Protein AF-A0A7W0KQE3-F1 (afdb_monomer_lite)

Sequence (42 aa):
AVGGSGLPHQASRETQIAMGERLRAAQGWGAWPSCSSKLGLR

Radius of gyration: 11.16 Å; chains: 1; bounding box: 22×21×23 Å

Secondary structure (DSSP, 8-state):
----SS-GGGS-HHHHHHHHHHHHHHHGGGGSHHHHHHHT--

Structure (mmCIF, N/CA/C/O backbone):
data_AF-A0A7W0KQE3-F1
#
_entry.id   AF-A0A7W0KQE3-F1
#
loop_
_atom_site.group_PDB
_atom_site.id
_atom_site.type_symbol
_atom_site.label_atom_id
_atom_site.label_alt_id
_atom_site.label_comp_id
_atom_site.label_asym_id
_atom_site.label_entity_id
_atom_site.label_seq_id
_atom_site.pdbx_PDB_ins_code
_atom_site.Cartn_x
_atom_site.Cartn_y
_atom_site.Cartn_z
_atom_site.occupancy
_atom_site.B_iso_or_equiv
_atom_site.auth_seq_id
_atom_site.auth_comp_id
_atom_site.auth_asym_id
_atom_site.auth_atom_id
_atom_site.pdbx_PDB_model_num
ATOM 1 N N . ALA A 1 1 ? -7.007 -13.648 -3.852 1.00 66.94 1 ALA A N 1
ATOM 2 C CA . ALA A 1 1 ? -5.677 -13.006 -3.929 1.00 66.94 1 ALA A CA 1
ATOM 3 C C . ALA A 1 1 ? -5.569 -12.280 -5.266 1.00 66.94 1 ALA A C 1
ATOM 5 O O . ALA A 1 1 ? -5.985 -12.857 -6.261 1.00 66.94 1 ALA A O 1
ATOM 6 N N . VAL A 1 2 ? -5.052 -11.048 -5.316 1.00 77.81 2 VAL A N 1
ATOM 7 C CA . VAL A 1 2 ? -4.900 -10.262 -6.567 1.00 77.81 2 VAL A CA 1
ATOM 8 C C . VAL A 1 2 ? -3.680 -1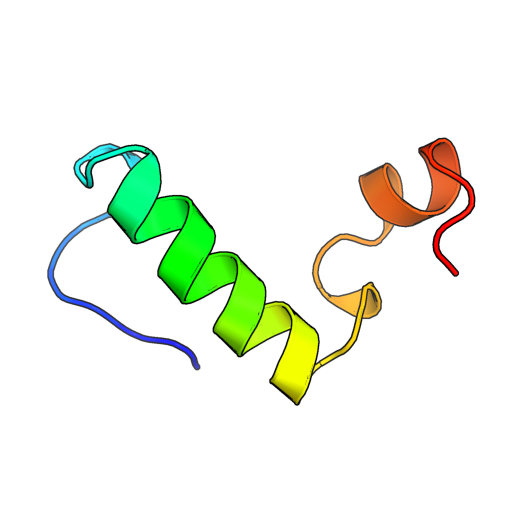0.694 -7.401 1.00 77.81 2 VAL A C 1
ATOM 10 O O . VAL A 1 2 ? -2.977 -9.862 -7.961 1.00 77.81 2 VAL A O 1
ATOM 13 N N . GLY A 1 3 ? -3.386 -11.997 -7.417 1.00 67.81 3 GLY A N 1
ATOM 14 C CA . GLY A 1 3 ? -2.129 -12.561 -7.911 1.00 67.81 3 GLY A CA 1
ATOM 15 C C . GLY A 1 3 ? -1.773 -12.130 -9.337 1.00 67.81 3 GLY A C 1
ATOM 16 O O . GLY A 1 3 ? -2.609 -12.183 -10.235 1.00 67.81 3 GLY A O 1
ATOM 17 N N . GLY A 1 4 ? -0.514 -11.723 -9.514 1.00 73.69 4 GLY A N 1
ATOM 18 C CA . GLY A 1 4 ? 0.147 -11.498 -10.800 1.00 73.69 4 GLY A CA 1
ATOM 19 C C . GLY A 1 4 ? 1.393 -12.383 -10.933 1.00 73.69 4 GLY A C 1
ATOM 20 O O . GLY A 1 4 ? 1.695 -13.171 -10.038 1.00 73.69 4 GLY A O 1
ATOM 21 N N . SER A 1 5 ? 2.120 -12.264 -12.044 1.00 83.94 5 SER A N 1
ATOM 22 C CA . SER A 1 5 ? 3.389 -12.971 -12.261 1.00 83.94 5 SER A CA 1
ATOM 23 C C . SER A 1 5 ? 4.564 -12.257 -11.583 1.00 83.94 5 SER A C 1
ATOM 25 O O . SER A 1 5 ? 4.704 -11.043 -11.730 1.00 83.94 5 SER A O 1
ATOM 27 N N . GLY A 1 6 ? 5.451 -13.011 -10.927 1.00 88.69 6 GLY A N 1
ATOM 28 C CA . GLY A 1 6 ? 6.669 -12.478 -10.302 1.00 88.69 6 GLY A CA 1
ATOM 29 C C . GLY A 1 6 ? 6.451 -11.864 -8.914 1.00 88.69 6 GLY A C 1
ATOM 30 O O . GLY A 1 6 ? 5.391 -12.020 -8.305 1.00 88.69 6 GLY A O 1
ATOM 31 N N . LEU A 1 7 ? 7.481 -11.190 -8.388 1.00 92.69 7 LEU A N 1
ATOM 32 C CA . LEU A 1 7 ? 7.429 -10.548 -7.069 1.00 92.69 7 LEU A CA 1
ATOM 33 C C . LEU A 1 7 ? 6.973 -9.083 -7.194 1.00 92.69 7 LEU A C 1
ATOM 35 O O . LEU A 1 7 ? 7.444 -8.386 -8.092 1.00 92.69 7 LEU A O 1
ATOM 39 N N . PRO A 1 8 ? 6.128 -8.556 -6.281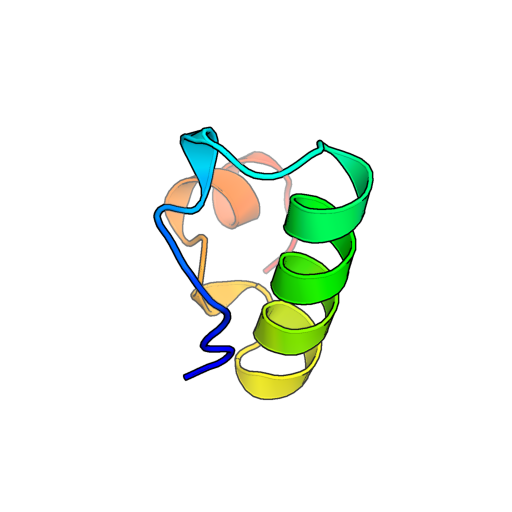 1.00 91.69 8 PRO A N 1
ATOM 40 C CA . PRO A 1 8 ? 5.601 -7.190 -6.387 1.00 91.69 8 PRO A CA 1
ATOM 41 C C . PRO A 1 8 ? 6.664 -6.096 -6.553 1.00 91.69 8 PRO A C 1
ATOM 43 O O . PRO A 1 8 ? 6.444 -5.145 -7.293 1.00 91.69 8 PRO A O 1
ATOM 46 N N . HIS A 1 9 ? 7.832 -6.246 -5.919 1.00 93.81 9 HIS A N 1
ATOM 47 C CA . HIS A 1 9 ? 8.922 -5.265 -5.992 1.00 93.81 9 HIS A CA 1
ATOM 48 C C . HIS A 1 9 ? 9.640 -5.225 -7.352 1.00 93.81 9 HIS A C 1
ATOM 50 O O . HIS A 1 9 ? 10.395 -4.293 -7.609 1.00 93.81 9 HIS A O 1
ATOM 56 N N . GLN A 1 10 ? 9.431 -6.227 -8.209 1.00 95.25 10 GLN A N 1
ATOM 57 C CA . GLN A 1 10 ? 9.969 -6.274 -9.573 1.00 95.25 10 GLN A CA 1
ATOM 58 C C . GLN A 1 10 ? 9.015 -5.627 -10.585 1.00 95.25 10 GLN A C 1
ATOM 60 O O . GLN A 1 10 ? 9.404 -5.360 -11.719 1.00 95.25 10 GLN A O 1
ATOM 65 N N . ALA A 1 11 ? 7.758 -5.396 -10.199 1.00 93.94 11 ALA A N 1
ATOM 66 C CA . ALA A 1 11 ? 6.761 -4.794 -11.067 1.00 93.94 11 ALA A CA 1
ATOM 67 C C . ALA A 1 11 ? 6.918 -3.270 -11.107 1.00 93.94 11 ALA A C 1
ATOM 69 O O . ALA A 1 11 ? 7.335 -2.649 -10.125 1.00 93.94 11 ALA A O 1
ATOM 70 N N . SER A 1 12 ? 6.512 -2.652 -12.220 1.00 95.50 12 SER A N 1
ATOM 71 C CA . SER A 1 12 ? 6.444 -1.193 -12.302 1.00 95.50 12 SER A CA 1
ATOM 72 C C . SER A 1 12 ? 5.504 -0.624 -11.238 1.00 95.50 12 SER A C 1
ATOM 74 O O . SER A 1 12 ? 4.568 -1.292 -10.780 1.00 95.50 12 SER A O 1
ATOM 76 N N . ARG A 1 13 ? 5.718 0.641 -10.874 1.00 96.19 13 ARG A N 1
ATOM 77 C CA . ARG A 1 13 ? 4.866 1.354 -9.918 1.00 96.19 13 ARG A CA 1
ATOM 78 C C . ARG A 1 13 ? 3.393 1.304 -10.334 1.00 96.19 13 ARG A C 1
ATOM 80 O O . ARG A 1 13 ? 2.521 1.073 -9.501 1.00 96.19 13 ARG A O 1
ATOM 87 N N . GLU A 1 14 ? 3.116 1.480 -11.620 1.00 96.50 14 GLU A N 1
ATOM 88 C CA . GLU A 1 14 ? 1.769 1.487 -12.197 1.00 96.50 14 GLU A CA 1
ATOM 89 C C . GLU A 1 14 ? 1.097 0.124 -12.015 1.00 96.50 14 GLU A C 1
ATOM 91 O O . GLU A 1 14 ? -0.065 0.047 -11.616 1.00 96.50 14 GLU A O 1
ATOM 96 N N . THR A 1 15 ? 1.852 -0.957 -12.226 1.00 94.88 15 THR A N 1
ATOM 97 C CA . THR A 1 15 ? 1.367 -2.325 -12.016 1.00 94.88 15 THR A CA 1
ATOM 98 C C . THR A 1 15 ? 1.052 -2.573 -10.541 1.00 94.88 15 THR A C 1
ATOM 100 O O . THR A 1 15 ? -0.005 -3.119 -10.220 1.00 94.88 15 THR A O 1
ATOM 103 N N . GLN A 1 16 ? 1.928 -2.136 -9.630 1.00 94.50 16 GLN A N 1
ATOM 104 C CA . GLN A 1 16 ? 1.706 -2.271 -8.187 1.00 94.50 16 GLN A CA 1
ATOM 105 C C . GLN A 1 16 ? 0.441 -1.526 -7.741 1.00 94.50 16 GLN A C 1
ATOM 107 O O . GLN A 1 16 ? -0.354 -2.074 -6.977 1.00 94.50 16 GLN A O 1
ATOM 112 N N . ILE A 1 17 ? 0.210 -0.316 -8.263 1.00 95.81 17 ILE A N 1
ATOM 113 C CA . ILE A 1 17 ? -0.999 0.467 -7.973 1.00 95.81 17 ILE A CA 1
ATOM 114 C C . ILE A 1 17 ? -2.239 -0.231 -8.517 1.00 95.81 17 ILE A C 1
ATOM 116 O O . ILE A 1 17 ? -3.199 -0.397 -7.774 1.00 95.81 17 ILE A O 1
ATOM 120 N N . ALA A 1 18 ? -2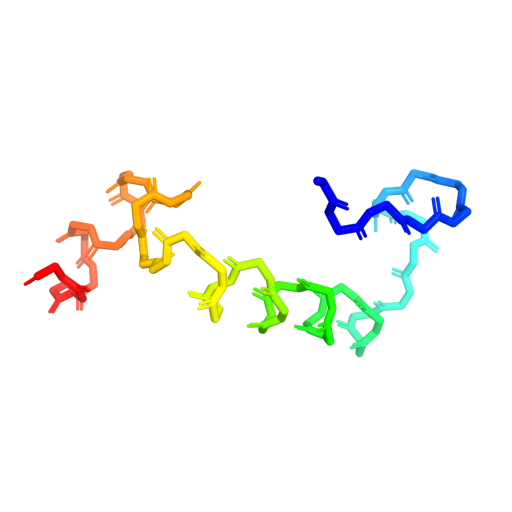.223 -0.699 -9.766 1.00 95.31 18 ALA A N 1
ATOM 121 C CA . ALA A 1 18 ? -3.371 -1.388 -10.352 1.00 95.31 1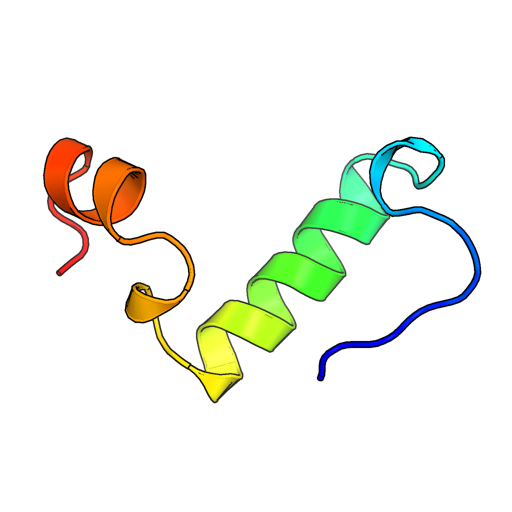8 ALA A CA 1
ATOM 122 C C . ALA A 1 18 ? -3.778 -2.631 -9.538 1.00 95.31 18 ALA A C 1
ATOM 124 O O . ALA A 1 18 ? -4.966 -2.877 -9.315 1.00 95.31 18 ALA A O 1
ATOM 125 N N . MET A 1 19 ? -2.802 -3.400 -9.047 1.00 94.50 19 MET A N 1
ATOM 126 C CA . MET A 1 19 ? -3.070 -4.546 -8.174 1.00 94.50 19 MET A CA 1
ATOM 127 C C . MET A 1 19 ? -3.520 -4.118 -6.770 1.00 94.50 19 MET A C 1
ATOM 129 O O . MET A 1 19 ? -4.422 -4.739 -6.206 1.00 94.50 19 MET A O 1
ATOM 133 N N . GLY A 1 20 ? -2.951 -3.040 -6.224 1.00 94.56 20 GLY A N 1
ATOM 134 C CA . GLY A 1 20 ? -3.375 -2.443 -4.957 1.00 94.56 20 GLY A CA 1
ATOM 135 C C . GLY A 1 20 ? -4.824 -1.953 -4.992 1.00 94.56 20 GLY A C 1
ATOM 136 O O . GLY A 1 20 ? -5.595 -2.252 -4.087 1.00 94.56 20 GLY A O 1
ATOM 137 N N . GLU A 1 21 ? -5.243 -1.294 -6.069 1.00 95.81 21 GLU A N 1
ATOM 138 C CA . GLU A 1 21 ? -6.625 -0.843 -6.268 1.00 95.81 21 GLU A CA 1
ATOM 139 C C . GLU A 1 21 ? -7.605 -2.026 -6.326 1.00 95.81 21 GLU A C 1
ATOM 141 O O . GLU A 1 21 ? -8.650 -2.001 -5.673 1.00 95.81 21 GLU A O 1
ATOM 146 N N . ARG A 1 22 ? -7.238 -3.119 -7.012 1.00 95.38 22 ARG A N 1
ATOM 147 C CA . ARG A 1 22 ? -8.021 -4.370 -7.0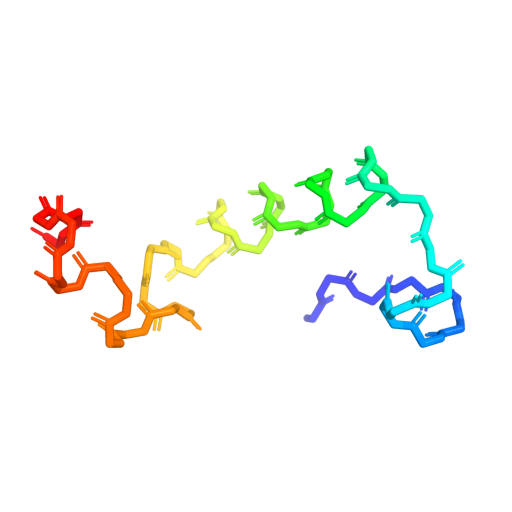03 1.00 95.38 22 ARG A CA 1
ATOM 148 C C . ARG A 1 22 ? -8.122 -4.972 -5.601 1.00 95.38 22 ARG A C 1
ATOM 150 O O . ARG A 1 22 ? -9.190 -5.439 -5.210 1.00 95.38 22 ARG A O 1
ATOM 157 N N . LEU A 1 23 ? -7.025 -4.966 -4.841 1.00 95.00 23 LEU A N 1
ATOM 158 C CA . LEU A 1 23 ? -7.001 -5.504 -3.480 1.00 95.00 23 LEU A CA 1
ATOM 159 C C . LEU A 1 23 ? -7.882 -4.665 -2.555 1.00 95.00 23 LEU A C 1
ATOM 161 O O . LEU A 1 23 ? -8.671 -5.225 -1.796 1.00 95.00 23 LEU A O 1
ATOM 165 N N . ARG A 1 24 ? -7.804 -3.335 -2.678 1.00 94.94 24 ARG A N 1
ATOM 166 C CA . ARG A 1 24 ? -8.654 -2.402 -1.940 1.00 94.94 24 ARG A CA 1
ATOM 167 C C . ARG A 1 24 ? -10.126 -2.603 -2.277 1.00 94.94 24 ARG A C 1
ATOM 169 O O . ARG A 1 24 ? -10.946 -2.609 -1.371 1.00 94.94 24 ARG A O 1
ATOM 176 N N . ALA A 1 25 ? -10.476 -2.797 -3.546 1.00 95.50 25 ALA A N 1
ATOM 177 C CA . ALA A 1 25 ? -11.862 -3.060 -3.931 1.00 95.50 25 ALA A CA 1
ATOM 178 C C . ALA A 1 25 ? -12.407 -4.356 -3.301 1.00 95.50 25 ALA A C 1
ATOM 180 O O . ALA A 1 25 ? -13.578 -4.417 -2.944 1.00 95.50 25 ALA A O 1
ATOM 181 N N . ALA A 1 26 ? -11.560 -5.377 -3.133 1.00 94.56 26 ALA A N 1
ATOM 182 C CA . ALA A 1 26 ? -11.961 -6.667 -2.575 1.00 94.56 26 ALA A CA 1
ATOM 183 C C . ALA A 1 26 ? -11.980 -6.717 -1.035 1.00 94.56 26 ALA A C 1
ATOM 185 O O . ALA A 1 26 ? -12.790 -7.440 -0.465 1.00 94.56 26 ALA A O 1
ATOM 186 N N . GLN A 1 27 ? -11.063 -6.017 -0.359 1.00 94.38 27 GLN A N 1
ATOM 187 C CA . GLN A 1 27 ? -10.834 -6.148 1.093 1.00 94.38 27 GLN A CA 1
ATOM 188 C C . GLN A 1 27 ? -10.936 -4.819 1.855 1.00 94.38 27 GLN A C 1
ATOM 190 O O . GLN A 1 27 ? -10.720 -4.769 3.067 1.00 94.38 27 GLN A O 1
ATOM 195 N N . GLY A 1 28 ? -11.233 -3.725 1.156 1.00 94.06 28 GLY A N 1
ATOM 196 C CA . GLY A 1 28 ? -11.149 -2.376 1.698 1.00 94.06 28 GLY A CA 1
ATOM 197 C C . GLY A 1 28 ? -9.720 -1.990 2.092 1.00 94.06 28 GLY A C 1
ATOM 198 O O . GLY A 1 28 ? -8.730 -2.615 1.705 1.00 94.06 28 GLY A O 1
ATOM 199 N N . TRP A 1 29 ? -9.607 -0.951 2.916 1.00 95.62 29 TRP A N 1
ATOM 200 C CA . TRP A 1 29 ? -8.328 -0.500 3.475 1.00 95.62 29 TRP A CA 1
ATOM 201 C C . TRP A 1 29 ? -7.762 -1.429 4.562 1.00 95.62 29 TRP A C 1
ATOM 203 O O . TRP A 1 29 ? -6.616 -1.252 4.985 1.00 95.62 29 TRP A O 1
ATOM 213 N N . GLY A 1 30 ? -8.523 -2.450 4.979 1.00 94.00 30 GLY A N 1
ATOM 214 C CA . GLY A 1 30 ? -8.111 -3.437 5.980 1.00 94.00 30 GLY A CA 1
ATOM 215 C C . GLY A 1 30 ? -6.862 -4.235 5.592 1.00 94.00 30 GLY A C 1
ATOM 216 O O . GLY A 1 30 ? -6.135 -4.679 6.476 1.00 94.00 30 GLY A O 1
ATOM 217 N N . ALA A 1 31 ? -6.549 -4.335 4.294 1.00 94.81 31 ALA A N 1
ATOM 218 C CA . ALA A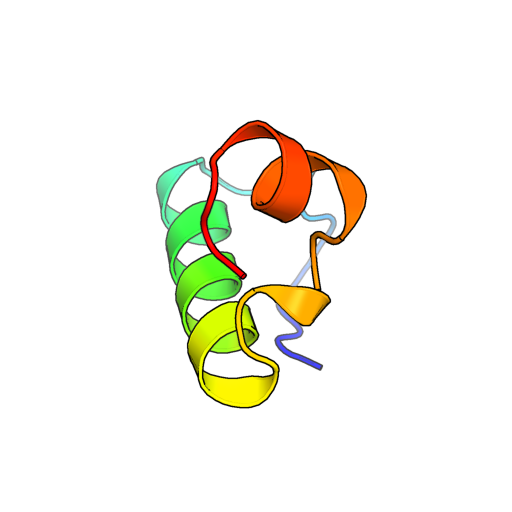 1 31 ? -5.312 -4.940 3.795 1.00 94.81 31 ALA A CA 1
ATOM 219 C C . ALA A 1 31 ? -4.034 -4.161 4.186 1.00 94.81 31 ALA A C 1
ATOM 221 O O . ALA A 1 31 ? -2.943 -4.730 4.180 1.00 94.81 31 ALA A O 1
ATOM 222 N N . TRP A 1 32 ? -4.154 -2.884 4.574 1.00 96.12 32 TRP A N 1
ATOM 223 C CA . TRP A 1 32 ? -3.048 -2.051 5.066 1.00 96.12 32 TRP A CA 1
ATOM 224 C C . TRP A 1 32 ? -3.391 -1.442 6.427 1.00 96.12 32 TRP A C 1
ATOM 226 O O . TRP A 1 32 ? -3.603 -0.230 6.529 1.00 96.12 32 TRP A O 1
ATOM 236 N N . PRO A 1 33 ? -3.451 -2.236 7.506 1.00 95.75 33 PRO A N 1
ATOM 237 C CA . PRO A 1 33 ? -4.020 -1.782 8.768 1.00 95.75 33 PRO A CA 1
ATOM 238 C C . PRO A 1 33 ? -3.240 -0.605 9.368 1.00 95.75 33 PRO A C 1
ATOM 240 O O . PRO A 1 33 ? -3.844 0.409 9.710 1.00 95.75 33 PRO A O 1
ATOM 243 N N . SER A 1 34 ? -1.914 -0.683 9.483 1.00 98.00 34 SER A N 1
ATOM 244 C CA . SER A 1 34 ? -1.132 0.400 10.103 1.00 98.00 34 SER A CA 1
ATOM 245 C C . SER A 1 34 ? -1.195 1.700 9.287 1.00 98.00 34 SER A C 1
ATOM 247 O O . SER A 1 34 ? -1.514 2.763 9.822 1.00 98.00 34 SER A O 1
ATOM 249 N N . CYS A 1 35 ? -0.972 1.611 7.973 1.00 97.00 35 CYS A N 1
ATOM 250 C CA . CYS A 1 35 ? -0.962 2.776 7.089 1.00 97.00 35 CYS A CA 1
ATOM 251 C C . CYS A 1 35 ? -2.340 3.440 6.984 1.00 97.00 35 CYS A C 1
ATOM 253 O O . CYS A 1 35 ? -2.426 4.658 7.102 1.00 97.00 35 CYS A O 1
ATOM 255 N N . SER A 1 36 ? -3.415 2.660 6.819 1.00 96.88 36 SER A N 1
ATOM 256 C CA . SER A 1 36 ? -4.780 3.204 6.761 1.00 96.88 36 SER A CA 1
ATOM 257 C C . SER A 1 36 ? -5.167 3.921 8.051 1.00 96.88 36 SER A C 1
ATOM 259 O O . SER A 1 36 ? -5.764 4.990 7.988 1.00 96.88 36 SER A O 1
ATOM 261 N N . SER A 1 37 ? -4.760 3.397 9.214 1.00 97.25 37 SER A N 1
ATOM 262 C CA . SER A 1 37 ? -4.967 4.069 10.502 1.00 97.25 37 SER A CA 1
ATOM 263 C C . SER A 1 37 ? -4.239 5.405 10.567 1.00 97.25 37 SER A C 1
ATOM 265 O O . SER A 1 37 ? -4.808 6.393 11.015 1.00 97.25 37 SER A O 1
ATOM 267 N N . LYS A 1 38 ? -2.980 5.440 10.118 1.00 97.50 38 LYS A N 1
ATOM 268 C CA . LYS A 1 38 ? -2.165 6.659 10.128 1.00 97.50 38 LYS A CA 1
ATOM 269 C C . LYS A 1 38 ? -2.715 7.733 9.185 1.00 97.50 38 LYS A C 1
ATOM 271 O O . LYS A 1 38 ? -2.544 8.915 9.455 1.00 97.50 38 LYS A O 1
ATOM 276 N N . LEU A 1 39 ? -3.351 7.320 8.090 1.00 96.88 39 LEU A N 1
ATOM 277 C CA . LEU A 1 39 ? -3.918 8.209 7.076 1.00 96.88 39 LEU A CA 1
ATOM 278 C C . LEU A 1 39 ? -5.407 8.538 7.297 1.00 96.88 39 LEU A C 1
ATOM 280 O O . LEU A 1 39 ? -5.954 9.316 6.525 1.00 96.88 39 LEU A O 1
ATOM 284 N N . GLY A 1 40 ? -6.067 7.964 8.311 1.00 95.75 40 GLY A N 1
ATOM 285 C CA . GLY A 1 40 ? -7.493 8.206 8.578 1.00 95.75 40 GLY A CA 1
ATOM 286 C C . GLY A 1 40 ? -8.441 7.603 7.534 1.00 95.75 40 GLY A C 1
ATOM 287 O O . GLY A 1 40 ? -9.491 8.168 7.258 1.00 95.75 40 GLY A O 1
ATOM 288 N N . LEU A 1 41 ? -8.061 6.475 6.927 1.00 92.12 41 LEU A N 1
ATOM 289 C CA . LEU A 1 41 ? -8.795 5.809 5.837 1.00 92.12 41 LEU A CA 1
ATOM 290 C C . LEU A 1 41 ? -9.651 4.616 6.312 1.00 92.12 41 LEU A C 1
ATOM 292 O O . LEU A 1 41 ? -9.999 3.755 5.505 1.00 92.12 41 LEU A O 1
ATOM 296 N N . ARG A 1 42 ? -9.918 4.514 7.617 1.00 80.00 42 ARG A N 1
ATOM 297 C CA . ARG A 1 42 ? -10.737 3.454 8.223 1.00 80.00 42 ARG A CA 1
ATOM 298 C C . ARG A 1 42 ? -12.132 3.957 8.543 1.00 80.00 42 ARG A C 1
ATOM 300 O O . ARG A 1 42 ? -12.219 5.113 9.008 1.00 80.00 42 ARG A O 1
#

pLDDT: mean 92.17, std 7.56, range [66.94, 98.0]

Foldseek 3Di:
DLDDPDDLVPDDPVVNVVSVVVVCVVPNCVVPVVVCVVVVRD